Protein AF-A0A8T1BUA8-F1 (afdb_monomer)

Foldseek 3Di:
DLCLLQQVPAPLRQGAPDADSVVRDHDHWAWLLSLLPQQVVQVVVCVVVVPCSSNVSSVSLVVVVLVLCVPPVVLLFAATTADRHPRDGDDHDTDCDPRHVVNLVSLVVVCVVVVNPPCSSVVSNVSNVRSCVVPFFDADPPPRDGDGDDDDDDDDDDDDDDDDDDDDDDDDD

Secondary structure (DSSP, 8-state):
-TTGGGGSSSTT-PPPSEE-TTT--EESPPBHHHHHSSHHHHHHHHHHHT-THHHHHHHHHHHHHHHHHHHH-TTS---SEE-TTT--EES----SSTTTHHHHHHHHHHHHHTTS--HHHHHHHHHHHHHHHHHT--BPTTT--B---------------------------

Nearest PDB structures (foldseek):
  1fo3-assembly1_A  TM=9.178E-01  e=4.253E-11  Homo sapiens
  1x9d-assembly1_A  TM=9.123E-01  e=1.226E-10  Homo sapiens
  5kkb-assembly1_A  TM=8.781E-01  e=4.438E-09  Mus musculus
  2ri9-assembly2_B  TM=8.883E-01  e=1.417E-06  Penicillium citrinum
  1hcu-assembly3_C  TM=8.055E-01  e=1.490E-05  Trichoderma reesei

Mean predicted aligned error: 10.63 Å

Radius of gyration: 21.12 Å; Cα contacts (8 Å, |Δi|>4): 218; chains: 1; bounding box: 54×53×71 Å

Sequence (173 aa):
MALSPAFDVYEHGVPAKDFDIVSKLTRAAPSLAEVGTLQMEFKYLARLTGYPKYQEQVERISDSLAKQVEEKYMNGLLPVQINQQSGKITTSKITLGANGDSYYEYLLKQWLLSGKRDDKFKTQYMTAVDGITDKLLGKSKPNGIQKRHAGGTSHTGKAAYGDLLPNVRSDGG

Organism: NCBI:txid29920

InterPro domains:
  IPR001382 Glycoside hydrolase family 47 [PF01532] (3-144)
  IPR012341 Six-hairpin glycosidase-like superfamily [G3DSA:1.50.10.10] (1-161)
  IPR036026 Seven-hairpin glycosidases [SSF48225] (3-146)
  IPR050749 Glycosyl Hydrolase Family 47 [PTHR11742] (2-144)

Solvent-accessible surface area (backbone atoms only — not comparable to full-atom values): 10259 Å² total; per-residue (Å²): 117,86,63,60,63,44,37,67,76,38,94,72,26,48,46,47,60,39,67,39,80,82,82,68,49,70,44,64,59,24,35,40,17,68,70,40,63,48,47,70,63,29,39,50,48,15,68,76,70,70,43,59,65,45,31,54,52,42,47,51,37,52,54,54,54,50,52,49,28,74,75,74,24,78,47,43,63,62,36,24,39,33,40,58,92,73,56,39,77,38,97,54,65,68,50,85,42,93,46,28,35,51,27,58,54,37,24,49,50,50,12,54,73,54,72,70,63,48,57,67,29,45,52,49,33,52,38,23,52,53,31,42,59,73,73,66,66,42,74,35,84,91,80,59,49,76,52,84,87,87,87,86,90,80,92,83,82,84,84,78,89,78,88,88,76,84,88,80,80,89,78,89,132

pLDDT: mean 82.19, std 20.25, range [29.45, 97.06]

Structure (mmCIF, N/CA/C/O backbone):
data_AF-A0A8T1BUA8-F1
#
_entry.id   AF-A0A8T1BUA8-F1
#
loop_
_atom_site.group_PDB
_atom_site.id
_atom_site.type_symbol
_atom_site.label_atom_id
_atom_site.label_alt_id
_atom_site.label_comp_id
_atom_site.label_asym_id
_atom_site.label_entity_id
_atom_site.label_seq_id
_atom_site.pdbx_PDB_ins_code
_atom_site.Cartn_x
_atom_site.Cartn_y
_atom_site.Cartn_z
_atom_site.occupancy
_atom_site.B_iso_or_equiv
_atom_site.auth_seq_id
_atom_site.auth_comp_id
_atom_site.auth_asym_id
_atom_site.auth_atom_id
_atom_site.pdbx_PDB_model_num
ATOM 1 N N . MET A 1 1 ? -10.452 -4.203 16.911 1.00 69.38 1 MET A N 1
ATOM 2 C CA . MET A 1 1 ? -9.145 -4.873 16.715 1.00 69.38 1 MET A CA 1
ATOM 3 C C . MET A 1 1 ? -8.050 -3.973 17.274 1.00 69.38 1 MET A C 1
ATOM 5 O O . MET A 1 1 ? -8.168 -2.763 17.121 1.00 69.38 1 MET A O 1
ATOM 9 N N . ALA A 1 2 ? -7.007 -4.519 17.913 1.00 84.25 2 ALA A N 1
ATOM 10 C CA . ALA A 1 2 ? -5.957 -3.720 18.569 1.00 84.25 2 ALA A CA 1
ATOM 11 C C . ALA A 1 2 ? -5.137 -2.828 17.608 1.00 84.25 2 ALA A C 1
ATOM 13 O O . ALA A 1 2 ? -4.560 -1.837 18.048 1.00 84.25 2 ALA A O 1
ATOM 14 N N . LEU A 1 3 ? -5.123 -3.157 16.310 1.00 88.88 3 LEU A N 1
ATOM 15 C CA . LEU A 1 3 ? -4.346 -2.456 15.281 1.00 88.88 3 LEU A CA 1
ATOM 16 C C . LEU A 1 3 ? -5.117 -1.368 14.523 1.00 88.88 3 LEU A C 1
ATOM 18 O O . LEU A 1 3 ? -4.489 -0.568 13.841 1.00 88.88 3 LEU A O 1
ATOM 22 N N . SER A 1 4 ? -6.446 -1.270 14.658 1.00 88.31 4 SER A N 1
ATOM 23 C CA . SER A 1 4 ? -7.212 -0.196 13.999 1.00 88.31 4 SER A CA 1
ATOM 24 C C . SER A 1 4 ? -6.700 1.218 14.305 1.00 88.31 4 SER A C 1
ATOM 26 O O . SER A 1 4 ? -6.702 2.022 13.378 1.00 88.31 4 SER A O 1
ATOM 28 N N . PRO A 1 5 ? -6.215 1.540 15.523 1.00 93.12 5 PRO A N 1
ATOM 29 C CA . PRO A 1 5 ? -5.625 2.850 15.795 1.00 93.12 5 PRO A CA 1
ATOM 30 C C . PRO A 1 5 ? -4.385 3.187 14.948 1.00 93.12 5 PRO A C 1
ATOM 32 O O . PRO A 1 5 ? -4.102 4.363 14.758 1.00 93.12 5 PRO A O 1
ATOM 35 N N . ALA A 1 6 ? -3.663 2.201 14.400 1.00 92.81 6 ALA A N 1
ATOM 36 C CA . ALA A 1 6 ? -2.473 2.449 13.577 1.00 92.81 6 ALA A CA 1
ATOM 37 C C . ALA A 1 6 ? -2.791 3.193 12.263 1.00 92.81 6 ALA A C 1
ATOM 39 O O . ALA A 1 6 ? -1.939 3.902 11.734 1.00 92.81 6 ALA A O 1
ATOM 40 N N . PHE A 1 7 ? -4.020 3.060 11.755 1.00 93.44 7 PHE A N 1
ATOM 41 C CA . PHE A 1 7 ? -4.495 3.717 10.528 1.00 93.44 7 PHE A CA 1
ATOM 42 C C . PHE A 1 7 ? -4.977 5.152 10.763 1.00 93.44 7 PHE A C 1
ATOM 44 O O . PHE A 1 7 ? -5.242 5.878 9.805 1.00 93.44 7 PHE A O 1
ATOM 51 N N . ASP A 1 8 ? -5.114 5.547 12.027 1.00 92.19 8 ASP A N 1
ATOM 52 C CA . ASP A 1 8 ? -5.669 6.839 12.425 1.00 92.19 8 ASP A CA 1
ATOM 53 C C . ASP A 1 8 ? -4.548 7.822 12.844 1.00 92.19 8 ASP A C 1
ATOM 55 O O . ASP A 1 8 ? -4.822 8.983 13.125 1.00 92.19 8 ASP A O 1
ATOM 59 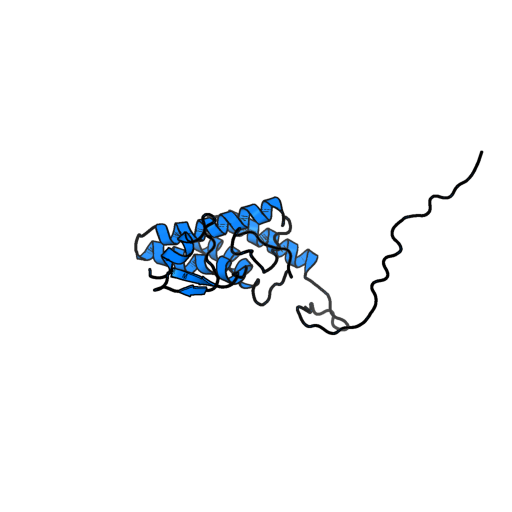N N . VAL A 1 9 ? -3.278 7.381 12.854 1.00 89.06 9 VAL A N 1
ATOM 60 C CA . VAL A 1 9 ? -2.110 8.214 13.218 1.00 89.06 9 VAL A CA 1
ATOM 61 C C . VAL A 1 9 ? -1.820 9.296 12.174 1.00 89.06 9 VAL A C 1
ATOM 63 O O . VAL A 1 9 ? -1.419 10.402 12.527 1.00 89.06 9 VAL A O 1
ATOM 66 N N . TYR A 1 10 ? -2.022 8.984 10.893 1.00 86.50 10 TYR A N 1
ATOM 67 C CA . TYR A 1 10 ? -1.801 9.911 9.785 1.00 86.50 10 TYR A CA 1
ATOM 68 C C . TYR A 1 10 ? -3.098 10.143 9.012 1.00 86.50 10 TYR A C 1
ATOM 70 O O . TYR A 1 10 ? -3.835 9.195 8.737 1.00 86.50 10 TYR A O 1
ATOM 78 N N . GLU A 1 11 ? -3.343 11.380 8.572 1.00 87.81 11 GLU A N 1
ATOM 79 C CA . GLU A 1 11 ? -4.557 11.735 7.815 1.00 87.81 11 GLU A CA 1
ATOM 80 C C . GLU A 1 11 ? -4.700 10.933 6.512 1.00 87.81 11 GLU A C 1
ATOM 82 O O . GLU A 1 11 ? -5.797 10.500 6.155 1.00 87.81 11 GLU A O 1
ATOM 87 N N . HIS A 1 12 ? -3.579 10.661 5.832 1.00 88.38 12 HIS A N 1
ATOM 88 C CA . HIS A 1 12 ? -3.548 9.847 4.612 1.00 88.38 12 HIS A CA 1
ATOM 89 C C . HIS A 1 12 ? -3.842 8.360 4.864 1.00 88.38 12 HIS A C 1
ATOM 91 O O . HIS A 1 12 ? -4.067 7.606 3.919 1.00 88.38 12 HIS A O 1
ATOM 97 N N . GLY A 1 13 ? -3.822 7.915 6.122 1.00 89.81 13 GLY A N 1
ATOM 98 C CA . GLY A 1 13 ? -4.298 6.597 6.518 1.00 89.81 13 GLY A CA 1
ATOM 99 C C . GLY A 1 13 ? -3.396 5.407 6.283 1.00 89.81 13 GLY A C 1
ATOM 100 O O . GLY A 1 13 ? -3.807 4.277 6.539 1.00 89.81 13 GLY A O 1
ATOM 101 N N . VAL A 1 14 ? -2.193 5.653 5.783 1.00 92.94 14 VAL A N 1
ATOM 102 C CA . VAL A 1 14 ? -1.194 4.607 5.586 1.00 92.94 14 VAL A CA 1
ATOM 103 C C . VAL A 1 14 ? -0.527 4.375 6.941 1.00 92.94 14 VAL A C 1
ATOM 105 O O . VAL A 1 14 ? 0.071 5.318 7.467 1.00 92.94 14 VAL A O 1
ATOM 108 N N . PRO A 1 15 ? -0.647 3.178 7.538 1.00 94.25 15 PRO A N 1
ATOM 109 C CA . PRO A 1 15 ? -0.046 2.904 8.831 1.00 94.25 15 PRO A CA 1
ATOM 110 C C . PRO A 1 15 ? 1.480 2.869 8.710 1.00 94.25 15 PRO A C 1
ATOM 112 O O . PRO A 1 15 ? 2.034 2.507 7.671 1.00 94.25 15 PRO A O 1
ATOM 115 N N . ALA A 1 16 ? 2.164 3.225 9.794 1.00 93.81 16 ALA A N 1
ATOM 116 C CA . ALA A 1 16 ? 3.594 2.976 9.916 1.00 93.81 16 ALA A CA 1
ATOM 117 C C . ALA A 1 16 ? 3.891 1.474 9.942 1.00 93.81 16 ALA A C 1
ATOM 119 O O . ALA A 1 16 ? 3.013 0.666 10.251 1.00 93.81 16 ALA A O 1
ATOM 120 N N . LYS A 1 17 ? 5.152 1.116 9.684 1.00 93.12 17 LYS A N 1
ATOM 121 C CA . LYS A 1 17 ? 5.599 -0.275 9.759 1.00 93.12 17 LYS A CA 1
ATOM 122 C C . LYS A 1 17 ? 5.361 -0.863 11.154 1.00 93.12 17 LYS A C 1
ATOM 124 O O . LYS A 1 17 ? 4.787 -1.940 11.286 1.00 93.12 17 LYS A O 1
ATOM 129 N N . ASP A 1 18 ? 5.823 -0.160 12.185 1.00 93.56 18 ASP A N 1
ATOM 130 C CA . ASP A 1 18 ? 5.696 -0.605 13.568 1.00 93.56 18 ASP A CA 1
ATOM 131 C C . ASP A 1 18 ? 4.764 0.343 14.332 1.00 93.56 18 ASP A C 1
ATOM 133 O O . ASP A 1 18 ? 4.919 1.567 14.276 1.00 93.56 18 ASP A O 1
ATOM 137 N N . PHE A 1 19 ? 3.829 -0.228 15.092 1.00 94.44 19 PHE A N 1
ATOM 138 C CA . PHE A 1 19 ? 2.895 0.497 15.952 1.00 94.44 19 PHE A CA 1
ATOM 139 C C . PHE A 1 19 ? 2.842 -0.147 17.337 1.00 94.44 19 PHE A C 1
ATOM 141 O O . PHE A 1 19 ? 2.560 -1.338 17.472 1.00 94.44 19 PHE A O 1
ATOM 148 N N . ASP A 1 20 ? 3.102 0.644 18.372 1.00 93.75 20 ASP A N 1
ATOM 149 C CA . ASP A 1 20 ? 2.973 0.211 19.758 1.00 93.75 20 ASP A CA 1
ATOM 150 C C . ASP A 1 20 ? 1.512 0.334 20.215 1.00 93.75 20 ASP A C 1
ATOM 152 O O . ASP A 1 20 ? 0.936 1.421 20.273 1.00 93.75 20 ASP A O 1
ATOM 156 N N . ILE A 1 21 ? 0.897 -0.794 20.569 1.00 92.19 21 ILE A N 1
ATOM 157 C CA . ILE A 1 21 ? -0.514 -0.839 20.968 1.00 92.19 21 ILE A CA 1
ATOM 158 C C . ILE A 1 21 ? -0.796 -0.174 22.321 1.00 92.19 21 ILE A C 1
ATOM 160 O O . ILE A 1 21 ? -1.954 0.161 22.578 1.00 92.19 21 ILE A O 1
ATOM 164 N N . VAL A 1 22 ? 0.213 0.025 23.170 1.00 92.25 22 VAL A N 1
ATOM 165 C CA . VAL A 1 22 ? 0.092 0.670 24.481 1.00 92.25 22 VAL A CA 1
ATOM 166 C C . VAL A 1 22 ? 0.412 2.153 24.353 1.00 92.25 22 VAL A C 1
ATOM 168 O O . VAL A 1 22 ? -0.460 2.983 24.604 1.00 92.25 22 VAL A O 1
ATOM 171 N N . SER A 1 23 ? 1.629 2.489 23.915 1.00 93.50 23 SER A N 1
ATOM 172 C CA . SER A 1 23 ? 2.100 3.879 23.841 1.00 93.50 23 SER A CA 1
ATOM 173 C C . SER A 1 23 ? 1.550 4.651 22.641 1.00 93.50 23 SER A C 1
ATOM 175 O O . SER A 1 23 ? 1.637 5.875 22.611 1.00 93.50 23 SER A O 1
ATOM 177 N N . LYS A 1 24 ? 0.967 3.948 21.658 1.00 90.38 24 LYS A N 1
ATOM 178 C CA . LYS A 1 24 ? 0.461 4.500 20.388 1.00 90.38 24 LYS A CA 1
ATOM 179 C C . LYS A 1 24 ? 1.545 5.128 19.510 1.00 90.38 24 LYS A C 1
ATOM 181 O O . LYS A 1 24 ? 1.230 5.814 18.541 1.00 90.38 24 LYS A O 1
ATOM 186 N N . LEU A 1 25 ? 2.817 4.874 19.817 1.00 92.31 25 LEU A N 1
ATOM 187 C CA . LEU A 1 25 ? 3.943 5.377 19.043 1.00 92.31 25 LEU A CA 1
ATOM 188 C C . LEU A 1 25 ? 4.146 4.559 17.765 1.00 92.31 25 LEU A C 1
ATOM 190 O O . LEU A 1 25 ? 4.060 3.330 17.764 1.00 92.31 25 LEU A O 1
ATOM 194 N N . THR A 1 26 ? 4.475 5.257 16.681 1.00 92.75 26 THR A N 1
ATOM 195 C CA . THR A 1 26 ? 4.819 4.659 15.387 1.00 92.75 26 THR A CA 1
ATOM 196 C C . THR A 1 26 ? 6.310 4.731 15.110 1.00 92.75 26 THR A C 1
ATOM 198 O O . THR A 1 26 ? 6.945 5.743 15.412 1.00 92.75 26 THR A O 1
ATOM 201 N N . ARG A 1 27 ? 6.864 3.712 14.452 1.00 91.25 27 ARG A N 1
ATOM 202 C CA . ARG A 1 27 ? 8.260 3.708 13.996 1.00 91.25 27 ARG A CA 1
ATOM 203 C C . ARG A 1 27 ? 8.379 3.111 12.600 1.00 91.25 27 ARG A C 1
ATOM 205 O O . ARG A 1 27 ? 7.604 2.234 12.230 1.00 91.25 27 ARG A O 1
ATOM 212 N N . ALA A 1 28 ? 9.417 3.566 11.902 1.00 90.06 28 ALA A N 1
ATOM 213 C CA . ALA A 1 28 ? 9.833 3.134 10.575 1.00 90.06 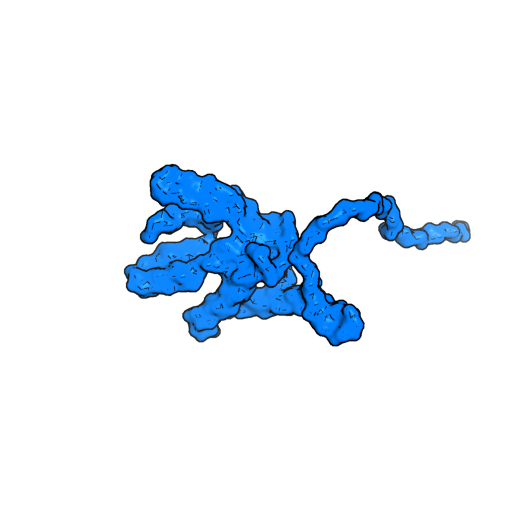28 ALA A CA 1
ATOM 214 C C . ALA A 1 28 ? 8.810 3.363 9.447 1.00 90.06 28 ALA A C 1
ATOM 216 O O . ALA A 1 28 ? 7.597 3.174 9.571 1.00 90.06 28 ALA A O 1
ATOM 217 N N . ALA A 1 29 ? 9.358 3.743 8.297 1.00 91.25 29 ALA A N 1
ATOM 218 C CA . ALA A 1 29 ? 8.601 3.848 7.069 1.00 91.25 29 ALA A CA 1
ATOM 219 C C . ALA A 1 29 ? 8.157 2.456 6.598 1.00 91.25 29 ALA A C 1
ATOM 221 O O . ALA A 1 29 ? 8.983 1.536 6.596 1.00 91.25 29 ALA A O 1
ATOM 222 N N . PRO A 1 30 ? 6.886 2.293 6.199 1.00 93.25 30 PRO A N 1
ATOM 223 C CA . PRO A 1 30 ? 6.414 1.031 5.669 1.00 93.25 30 PRO A CA 1
ATOM 224 C C . PRO A 1 30 ? 6.916 0.809 4.241 1.00 93.25 30 PRO A C 1
ATOM 226 O O . PRO A 1 30 ? 7.232 1.742 3.492 1.00 93.25 30 PRO A O 1
ATOM 229 N N . SER A 1 31 ? 6.959 -0.456 3.851 1.00 94.12 31 SER A N 1
ATOM 230 C CA . SER A 1 31 ? 7.133 -0.861 2.462 1.00 94.12 31 SER A CA 1
ATOM 231 C C . SER A 1 31 ? 5.809 -0.921 1.704 1.00 94.12 31 SER A C 1
ATOM 233 O O . SER A 1 31 ? 4.730 -1.025 2.290 1.00 94.12 31 SER A O 1
ATOM 235 N N . LEU A 1 32 ? 5.904 -0.914 0.372 1.00 93.31 32 LEU A N 1
ATOM 236 C CA . LEU A 1 32 ? 4.764 -1.129 -0.517 1.00 93.31 32 LEU A CA 1
ATOM 237 C C . LEU A 1 32 ? 4.046 -2.453 -0.216 1.00 93.31 32 LEU A C 1
ATOM 239 O O . LEU A 1 32 ? 2.821 -2.475 -0.125 1.00 93.31 32 LEU A O 1
ATOM 243 N N . ALA A 1 33 ? 4.800 -3.541 -0.032 1.00 93.38 33 ALA A N 1
ATOM 244 C CA . ALA A 1 33 ? 4.233 -4.835 0.337 1.00 93.38 33 ALA A CA 1
ATOM 245 C C . ALA A 1 33 ? 3.482 -4.767 1.675 1.00 93.38 33 ALA A C 1
ATOM 247 O O . ALA A 1 33 ? 2.336 -5.194 1.737 1.00 93.38 33 ALA A O 1
ATOM 248 N 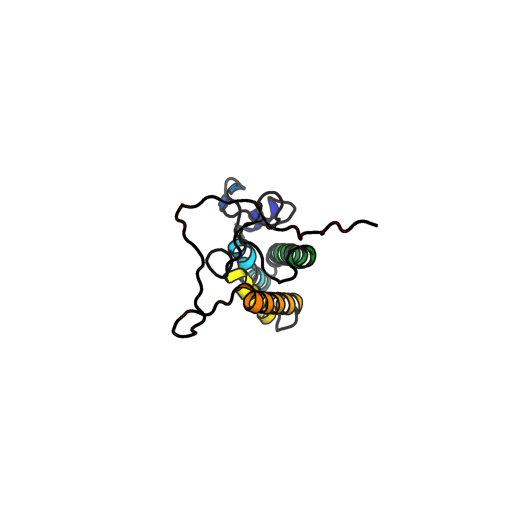N . GLU A 1 34 ? 4.063 -4.185 2.726 1.00 93.62 34 GLU A N 1
ATOM 249 C CA . GLU A 1 34 ? 3.420 -4.131 4.049 1.00 93.62 34 GLU A CA 1
ATOM 250 C C . GLU A 1 34 ? 2.061 -3.420 4.024 1.00 93.62 34 GLU A C 1
ATOM 252 O O . GLU A 1 34 ? 1.124 -3.888 4.660 1.00 93.62 34 GLU A O 1
ATOM 257 N N . VAL A 1 35 ? 1.914 -2.329 3.265 1.00 93.94 35 VAL A N 1
ATOM 258 C CA . VAL A 1 35 ? 0.632 -1.597 3.193 1.00 93.94 35 VAL A CA 1
ATOM 259 C C . VAL A 1 35 ? -0.324 -2.180 2.153 1.00 93.94 35 VAL A C 1
ATOM 261 O O . VAL A 1 35 ? -1.540 -2.035 2.272 1.00 93.94 35 VAL A O 1
ATOM 264 N N . GLY A 1 36 ? 0.222 -2.829 1.124 1.00 93.19 36 GLY A N 1
ATOM 265 C CA . GLY A 1 36 ? -0.513 -3.431 0.016 1.00 93.19 36 GLY A CA 1
ATOM 266 C C . GLY A 1 36 ? -0.981 -4.865 0.264 1.00 93.19 36 GLY A C 1
ATOM 267 O O . GLY A 1 36 ? -1.570 -5.455 -0.636 1.00 93.19 36 GLY A O 1
ATOM 268 N N . THR A 1 37 ? -0.706 -5.422 1.450 1.00 95.31 37 THR A N 1
ATOM 269 C CA . THR A 1 37 ? -0.936 -6.842 1.790 1.00 95.31 37 THR A CA 1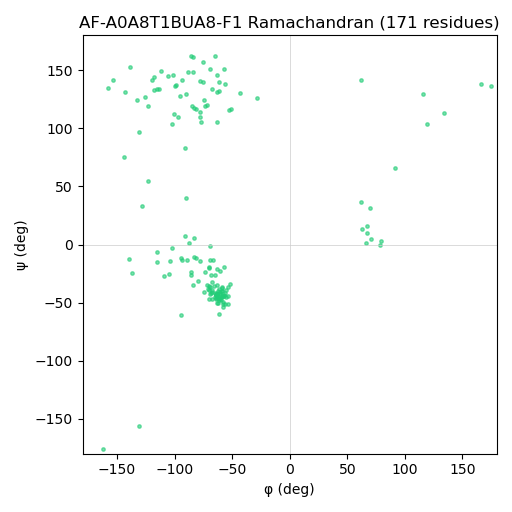
ATOM 270 C C . THR A 1 37 ? -1.740 -6.995 3.089 1.00 95.31 37 THR A C 1
ATOM 272 O O . THR A 1 37 ? -1.516 -7.908 3.873 1.00 95.31 37 THR A O 1
ATOM 275 N N . LEU A 1 38 ? -2.659 -6.063 3.359 1.00 95.56 38 LEU A N 1
ATOM 276 C CA . LEU A 1 38 ? -3.542 -6.081 4.544 1.00 95.56 38 LEU A CA 1
ATOM 277 C C . LEU A 1 38 ? -5.020 -6.243 4.162 1.00 95.56 38 LEU A C 1
ATOM 279 O O . LEU A 1 38 ? -5.890 -6.466 5.005 1.00 95.56 38 LEU A O 1
ATOM 283 N N . GLN A 1 39 ? -5.325 -6.037 2.882 1.00 96.44 39 GLN A N 1
ATOM 284 C CA . GLN A 1 39 ? -6.672 -5.773 2.403 1.00 96.44 39 GLN A CA 1
ATOM 285 C C . GLN A 1 39 ? -7.571 -6.999 2.538 1.00 96.44 39 GLN A C 1
ATOM 287 O O . GLN A 1 39 ? -8.729 -6.867 2.928 1.00 96.44 39 GLN A O 1
ATOM 292 N N . MET A 1 40 ? -7.056 -8.185 2.215 1.00 95.88 40 MET A N 1
ATOM 293 C CA . MET A 1 40 ? -7.838 -9.422 2.210 1.00 95.88 40 MET A CA 1
ATOM 294 C C . MET A 1 40 ? -8.305 -9.782 3.623 1.00 95.88 40 MET A C 1
ATOM 296 O O . MET A 1 40 ? -9.475 -10.089 3.841 1.00 95.88 40 MET A O 1
ATOM 300 N N . GLU A 1 41 ? -7.397 -9.687 4.586 1.00 95.44 41 GLU A N 1
ATOM 301 C CA . GLU A 1 41 ? -7.584 -10.043 5.985 1.00 95.44 41 GLU A CA 1
ATOM 302 C C . GLU A 1 41 ? -8.571 -9.087 6.655 1.00 95.44 41 GLU A C 1
ATOM 304 O O . GLU A 1 41 ? -9.518 -9.523 7.311 1.00 95.44 41 GLU A O 1
ATOM 309 N N . PHE A 1 42 ? -8.401 -7.780 6.441 1.00 96.50 42 PHE A N 1
ATOM 310 C CA . PHE A 1 42 ? -9.275 -6.761 7.020 1.00 96.50 42 PHE A CA 1
ATOM 311 C C . PHE A 1 42 ? -10.672 -6.761 6.392 1.00 96.50 42 PHE A C 1
ATOM 313 O O . PHE A 1 42 ? -11.659 -6.641 7.118 1.00 96.50 42 PHE A O 1
ATOM 320 N N . LYS A 1 43 ? -10.788 -6.959 5.071 1.00 95.69 43 LYS A N 1
ATOM 321 C CA . LYS A 1 43 ? -12.089 -7.121 4.397 1.00 95.69 43 LYS A CA 1
ATOM 322 C C . LYS A 1 43 ? -12.818 -8.367 4.888 1.00 95.69 43 LYS A C 1
ATOM 324 O O . LYS A 1 43 ? -14.017 -8.322 5.164 1.00 95.69 43 LYS A O 1
ATOM 329 N N . TYR A 1 44 ? -12.100 -9.479 5.041 1.00 95.12 44 TYR A N 1
ATOM 330 C CA . TYR A 1 44 ? -12.677 -10.701 5.589 1.00 95.12 44 TYR A CA 1
ATOM 331 C C . TYR A 1 44 ? -13.136 -10.512 7.040 1.00 95.12 44 TYR A C 1
ATOM 333 O O . TYR A 1 44 ? -14.249 -10.905 7.388 1.00 95.12 44 TYR A O 1
ATOM 341 N N . LEU A 1 45 ? -12.336 -9.833 7.867 1.00 95.31 45 LEU A N 1
ATOM 342 C CA . LEU A 1 45 ? -12.716 -9.494 9.235 1.00 95.31 45 LEU A CA 1
ATOM 343 C C . LEU A 1 45 ? -13.962 -8.600 9.278 1.00 95.31 45 LEU A C 1
ATOM 345 O O . LEU A 1 45 ? -14.883 -8.904 10.029 1.00 95.31 45 LEU A O 1
ATOM 349 N N . ALA A 1 46 ? -14.029 -7.554 8.445 1.00 96.38 46 ALA A N 1
ATOM 350 C CA . ALA A 1 46 ? -15.201 -6.682 8.328 1.00 96.38 46 ALA A CA 1
ATOM 351 C C . ALA A 1 46 ? -16.473 -7.485 8.041 1.00 96.38 46 ALA A C 1
ATOM 353 O O . ALA A 1 46 ? -17.500 -7.279 8.688 1.00 96.38 46 ALA A O 1
ATOM 354 N N . ARG A 1 47 ? -16.380 -8.452 7.119 1.00 94.88 47 ARG A N 1
ATOM 355 C CA . ARG A 1 47 ? -17.486 -9.345 6.764 1.00 94.88 47 ARG A CA 1
ATOM 356 C C . ARG A 1 47 ? -17.916 -10.233 7.929 1.00 94.88 47 ARG A C 1
ATOM 358 O O . ARG A 1 47 ? -19.112 -10.411 8.128 1.00 94.88 47 ARG A O 1
ATOM 365 N N . LEU A 1 48 ? -16.968 -10.803 8.673 1.00 96.69 48 LEU A N 1
ATOM 366 C CA . LEU A 1 48 ? -17.278 -11.691 9.796 1.00 96.69 48 LEU A CA 1
ATOM 367 C C . LEU A 1 48 ? -17.861 -10.946 10.998 1.00 96.69 48 LEU A C 1
ATOM 369 O O . LEU A 1 48 ? -18.744 -11.472 11.667 1.00 96.69 48 LEU A O 1
ATOM 373 N N . THR A 1 49 ? -17.369 -9.742 11.290 1.00 96.62 49 THR A N 1
ATOM 374 C CA . THR A 1 49 ? -17.796 -8.987 12.476 1.00 96.62 49 THR A CA 1
ATOM 375 C C . THR A 1 49 ? -18.942 -8.018 12.198 1.00 96.62 49 THR A C 1
ATOM 377 O O . THR A 1 49 ? -19.485 -7.454 13.142 1.00 96.62 49 THR A O 1
ATOM 380 N N . GLY A 1 50 ? -19.258 -7.745 10.929 1.00 96.62 50 GLY A N 1
ATOM 381 C CA . GLY A 1 50 ? -20.200 -6.696 10.527 1.00 96.62 50 GLY A CA 1
ATOM 382 C C . GLY A 1 50 ? -19.708 -5.274 10.823 1.00 96.62 50 GLY A C 1
ATOM 383 O O . GLY A 1 50 ? -20.509 -4.345 10.825 1.00 96.62 50 GLY A O 1
ATOM 384 N N . TYR A 1 51 ? -18.410 -5.089 11.098 1.00 96.25 51 TYR A N 1
ATOM 385 C CA . TYR A 1 51 ? -17.849 -3.780 11.448 1.00 96.2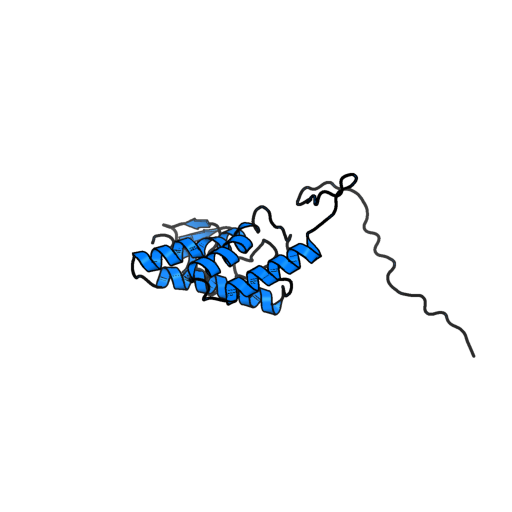5 51 TYR A CA 1
ATOM 386 C C . TYR A 1 51 ? -17.113 -3.183 10.239 1.00 96.25 51 TYR A C 1
ATOM 388 O O . TYR A 1 51 ? -16.000 -3.626 9.934 1.00 96.25 51 TYR A O 1
ATOM 396 N N . PRO A 1 52 ? -17.702 -2.192 9.541 1.00 95.69 52 PRO A N 1
ATOM 397 C CA . PRO A 1 52 ? -17.217 -1.742 8.234 1.00 95.69 52 PRO A CA 1
ATOM 398 C C . PRO A 1 52 ? -15.862 -1.032 8.298 1.00 95.69 52 PRO A C 1
ATOM 400 O O . PRO A 1 52 ? -15.086 -1.120 7.347 1.00 95.69 52 PRO A O 1
ATOM 403 N N . LYS A 1 53 ? -15.516 -0.427 9.446 1.00 94.69 53 LYS A N 1
ATOM 404 C CA . LYS A 1 53 ? -14.262 0.320 9.631 1.00 94.69 53 LYS A CA 1
ATOM 405 C C . LYS A 1 53 ? -13.020 -0.483 9.223 1.00 94.69 53 LYS A C 1
ATOM 407 O O . LYS A 1 53 ? -12.073 0.100 8.710 1.00 94.69 53 LYS A O 1
ATOM 412 N N . TYR A 1 54 ? -13.001 -1.807 9.415 1.00 95.06 54 TYR A N 1
ATOM 413 C CA . TYR A 1 54 ? -11.852 -2.625 9.003 1.00 95.06 54 TYR A CA 1
ATOM 414 C C . TYR A 1 54 ? -11.633 -2.592 7.486 1.00 95.06 54 TYR A C 1
ATOM 416 O O . TYR A 1 54 ? -10.501 -2.440 7.036 1.00 95.06 54 TYR A O 1
ATOM 424 N N . GLN A 1 55 ? -12.706 -2.689 6.702 1.00 95.56 55 GLN A N 1
ATOM 425 C CA . GLN A 1 55 ? -12.642 -2.611 5.246 1.00 95.56 55 GLN A CA 1
ATOM 426 C C . GLN A 1 55 ? -12.305 -1.188 4.784 1.00 95.56 55 GLN A C 1
ATOM 428 O O . GLN A 1 55 ? -11.396 -1.015 3.974 1.00 95.56 55 GLN A O 1
ATOM 433 N N . GLU A 1 56 ? -12.970 -0.175 5.341 1.00 95.50 56 GLU A N 1
ATOM 434 C CA . GLU A 1 56 ? -12.757 1.233 4.975 1.00 95.50 56 GLU A CA 1
ATOM 435 C C . GLU A 1 56 ? -11.288 1.658 5.143 1.00 95.50 56 GLU A C 1
ATOM 437 O O . GLU A 1 56 ? -10.713 2.320 4.275 1.00 95.50 56 GLU A O 1
ATOM 442 N N . GLN A 1 57 ? -10.647 1.224 6.235 1.00 95.12 57 GLN A N 1
ATOM 443 C CA . GLN A 1 57 ? -9.247 1.534 6.533 1.00 95.12 57 GLN A CA 1
ATOM 444 C C . GLN A 1 57 ? -8.293 1.063 5.426 1.00 95.12 57 GLN A C 1
ATOM 446 O O . GLN A 1 57 ? -7.408 1.816 5.014 1.00 95.12 57 GLN A O 1
ATOM 451 N N . VAL A 1 58 ? -8.477 -0.158 4.922 1.00 95.44 58 VAL A N 1
ATOM 452 C CA . VAL A 1 58 ? -7.595 -0.753 3.904 1.00 95.44 58 VAL A CA 1
ATOM 453 C C . VAL A 1 58 ? -7.986 -0.378 2.471 1.00 95.44 58 VAL A C 1
ATOM 455 O O . VAL A 1 58 ? -7.131 -0.376 1.578 1.00 95.44 58 VAL A O 1
ATOM 458 N N . GLU A 1 59 ? -9.248 -0.014 2.236 1.00 94.50 59 GLU A N 1
ATOM 459 C CA . GLU A 1 59 ? -9.706 0.534 0.955 1.00 94.50 59 GLU A CA 1
ATOM 460 C C . GLU A 1 59 ? -9.136 1.925 0.708 1.00 94.50 59 GLU A C 1
ATOM 462 O O . GLU A 1 59 ? -8.580 2.152 -0.364 1.00 94.50 59 GLU A O 1
ATOM 467 N N . ARG A 1 60 ? -9.109 2.793 1.728 1.00 94.06 60 ARG A N 1
ATOM 468 C CA . ARG A 1 60 ? -8.458 4.109 1.630 1.00 94.06 60 ARG A CA 1
ATOM 469 C C . ARG A 1 60 ? -6.991 4.007 1.193 1.00 94.06 60 ARG A C 1
ATOM 471 O O . ARG A 1 60 ? -6.530 4.813 0.388 1.00 94.06 60 ARG A O 1
ATOM 478 N N . ILE A 1 61 ? -6.256 3.008 1.690 1.00 94.25 61 ILE A N 1
ATOM 479 C CA . ILE A 1 61 ? -4.870 2.749 1.258 1.00 94.25 61 ILE A CA 1
ATOM 480 C C . ILE A 1 61 ? -4.833 2.349 -0.218 1.00 94.25 61 ILE A C 1
ATOM 482 O O . ILE A 1 61 ? -4.026 2.881 -0.978 1.00 94.25 61 ILE A O 1
ATOM 486 N N . SER A 1 62 ? -5.711 1.429 -0.622 1.00 93.81 62 SER A N 1
ATOM 487 C CA . SER A 1 62 ? -5.791 0.948 -2.007 1.00 93.81 62 SER A CA 1
ATOM 488 C C . SER A 1 62 ? -6.067 2.093 -2.981 1.00 93.81 62 SER A C 1
ATOM 490 O O . SER A 1 62 ? -5.391 2.204 -4.000 1.00 93.81 62 SER A O 1
ATOM 492 N N . ASP A 1 63 ? -7.000 2.978 -2.635 1.00 93.00 63 ASP A N 1
ATOM 493 C CA . ASP A 1 63 ? -7.378 4.130 -3.455 1.00 93.00 63 ASP A CA 1
ATOM 494 C C . ASP A 1 63 ? -6.261 5.191 -3.495 1.00 93.00 63 ASP A C 1
ATOM 496 O O . ASP A 1 63 ? -5.990 5.784 -4.539 1.00 93.00 63 ASP A O 1
ATOM 500 N N . SER A 1 64 ? -5.536 5.387 -2.388 1.00 92.50 64 SER A N 1
ATOM 501 C CA . SER A 1 64 ? -4.355 6.261 -2.349 1.00 92.50 64 SER A CA 1
ATOM 502 C C . SER A 1 64 ? -3.224 5.756 -3.253 1.00 92.50 64 SER A C 1
ATOM 504 O O . SER A 1 64 ? -2.611 6.539 -3.982 1.00 92.50 64 SER A O 1
ATOM 506 N N . LEU A 1 65 ? -2.947 4.447 -3.245 1.00 92.38 65 LEU A N 1
ATOM 507 C CA . LEU A 1 65 ? -1.959 3.845 -4.145 1.00 92.38 65 LEU A CA 1
ATOM 508 C C . LEU A 1 65 ? -2.428 3.905 -5.605 1.00 92.38 65 LEU A C 1
ATOM 510 O O . LEU A 1 65 ? -1.630 4.245 -6.475 1.00 92.38 65 LEU A O 1
ATOM 514 N N . ALA A 1 66 ? -3.715 3.649 -5.862 1.00 91.69 66 ALA A N 1
ATOM 515 C CA . ALA A 1 66 ? -4.335 3.754 -7.184 1.00 91.69 66 ALA A CA 1
ATOM 516 C C . ALA A 1 66 ? -4.107 5.129 -7.818 1.00 91.69 66 ALA A C 1
ATOM 518 O O . ALA A 1 66 ? -3.584 5.237 -8.924 1.00 91.69 66 ALA A O 1
ATOM 519 N N . LYS A 1 67 ? -4.413 6.183 -7.061 1.00 92.50 67 LYS A N 1
ATOM 520 C CA . LYS A 1 67 ? -4.219 7.563 -7.498 1.00 92.50 67 LYS A CA 1
ATOM 521 C C . LYS A 1 67 ? -2.757 7.860 -7.838 1.00 92.50 67 LYS A C 1
ATOM 523 O O . LYS A 1 67 ? -2.463 8.522 -8.826 1.00 92.50 67 LYS A O 1
ATOM 528 N N . GLN A 1 68 ? -1.816 7.346 -7.048 1.00 92.06 68 GLN A N 1
ATOM 529 C CA . GLN A 1 68 ? -0.389 7.542 -7.318 1.00 92.06 68 GLN A CA 1
ATOM 530 C C . GLN A 1 68 ? 0.079 6.813 -8.587 1.00 92.06 68 GLN A C 1
ATOM 532 O O . GLN A 1 68 ? 0.964 7.319 -9.282 1.00 92.06 68 GLN A O 1
ATOM 537 N N . VAL A 1 69 ? -0.516 5.660 -8.912 1.00 90.75 69 VAL A N 1
ATOM 538 C CA . VAL A 1 69 ? -0.287 4.961 -10.186 1.00 90.75 69 VAL A CA 1
ATOM 539 C C . VAL A 1 69 ? -0.731 5.824 -11.359 1.00 90.75 69 VAL A C 1
ATOM 541 O O . VAL A 1 69 ? 0.066 6.068 -12.261 1.00 90.75 69 VAL A O 1
ATOM 544 N N . GLU A 1 70 ? -1.953 6.348 -11.299 1.00 90.31 70 GLU A N 1
ATOM 545 C CA . GLU A 1 70 ? -2.534 7.200 -12.344 1.00 90.31 70 GLU A CA 1
ATOM 546 C C . GLU A 1 70 ? -1.767 8.518 -12.538 1.00 90.31 70 GLU A C 1
ATOM 548 O O . GLU A 1 70 ? -1.637 9.008 -13.655 1.00 90.31 70 GLU A O 1
ATOM 553 N N . GLU A 1 71 ? -1.224 9.102 -11.468 1.00 92.06 71 GLU A N 1
ATOM 554 C CA . GLU A 1 71 ? -0.518 10.385 -11.552 1.00 92.06 71 GLU A CA 1
ATOM 555 C C . GLU A 1 71 ? 0.953 10.253 -11.973 1.00 92.06 71 GLU A C 1
ATOM 557 O O . GLU A 1 71 ? 1.494 11.159 -12.611 1.00 92.06 71 GLU A O 1
ATOM 562 N N . LYS A 1 72 ? 1.646 9.180 -11.559 1.00 91.31 72 LYS A N 1
ATOM 563 C CA . LYS A 1 72 ? 3.122 9.113 -11.633 1.00 91.31 72 LYS A CA 1
ATOM 564 C C . LYS A 1 72 ? 3.698 7.792 -12.118 1.00 91.31 72 LYS A C 1
ATOM 566 O O . LYS A 1 72 ? 4.819 7.788 -12.625 1.00 91.31 72 LYS A O 1
ATOM 571 N N . TYR A 1 73 ? 2.978 6.686 -11.967 1.00 90.56 73 TYR A N 1
ATOM 572 C CA . TYR A 1 73 ? 3.485 5.345 -12.266 1.00 90.56 73 TYR A CA 1
ATOM 573 C C . TYR A 1 73 ? 2.590 4.648 -13.289 1.00 90.56 73 TYR A C 1
ATOM 575 O O . TYR A 1 73 ? 2.117 3.541 -13.061 1.00 90.56 73 TYR A O 1
ATOM 583 N N . MET A 1 74 ? 2.379 5.297 -14.438 1.00 88.94 74 MET A N 1
ATOM 584 C CA . MET A 1 74 ? 1.467 4.852 -15.505 1.00 88.94 74 MET A CA 1
ATOM 585 C C . MET A 1 74 ? 1.763 3.453 -16.067 1.00 88.94 74 MET A C 1
ATOM 587 O O . MET A 1 74 ? 0.900 2.832 -16.675 1.00 88.94 74 MET A O 1
ATOM 591 N N . ASN A 1 75 ? 2.976 2.937 -15.857 1.00 89.69 75 ASN A N 1
ATOM 592 C CA . ASN A 1 75 ? 3.355 1.563 -16.195 1.00 89.69 75 ASN A CA 1
ATOM 593 C C . ASN A 1 75 ? 2.948 0.535 -15.120 1.00 89.69 75 ASN A C 1
ATOM 595 O O . ASN A 1 75 ? 3.356 -0.618 -15.199 1.00 89.69 75 ASN A O 1
ATOM 599 N N . GLY A 1 76 ? 2.222 0.951 -14.080 1.00 90.88 76 GLY A N 1
ATOM 600 C CA . GLY A 1 76 ? 1.791 0.101 -12.973 1.00 90.88 76 GLY A CA 1
ATOM 601 C C . GLY A 1 76 ? 2.917 -0.339 -12.038 1.00 90.88 76 GLY A C 1
ATOM 602 O O . GLY A 1 76 ? 2.660 -1.131 -11.138 1.00 90.88 76 GLY A O 1
ATOM 603 N N . LEU A 1 77 ? 4.154 0.142 -12.222 1.00 92.75 77 LEU A N 1
ATOM 604 C CA . LEU A 1 77 ? 5.307 -0.278 -11.428 1.00 92.75 77 LEU A CA 1
ATOM 605 C C . LEU A 1 77 ? 5.637 0.743 -10.346 1.00 92.75 77 LEU A C 1
ATOM 607 O O . LEU A 1 77 ? 6.124 1.838 -10.631 1.00 92.75 77 LEU A O 1
ATOM 611 N N . LEU A 1 78 ? 5.443 0.351 -9.091 1.00 92.31 78 LEU A N 1
ATOM 612 C CA . LEU A 1 78 ? 5.714 1.214 -7.950 1.00 92.31 78 LEU A CA 1
ATOM 613 C C . LEU A 1 78 ? 7.088 0.894 -7.336 1.00 92.31 78 LEU A C 1
ATOM 615 O O . LEU A 1 78 ? 7.443 -0.278 -7.155 1.00 92.31 78 LEU A O 1
ATOM 619 N N . PRO A 1 79 ? 7.866 1.925 -6.970 1.00 93.62 79 PRO A N 1
ATOM 620 C CA . PRO A 1 79 ? 8.969 1.792 -6.028 1.00 93.62 79 PRO A CA 1
ATOM 621 C C . PRO A 1 79 ? 8.519 1.220 -4.674 1.00 93.62 79 PRO A C 1
ATOM 623 O O . PRO A 1 79 ? 7.391 1.435 -4.238 1.00 93.62 79 PRO A O 1
ATOM 626 N N . VAL A 1 80 ? 9.413 0.511 -3.980 1.00 93.25 80 VAL A N 1
ATOM 627 C CA . VAL A 1 80 ? 9.052 -0.233 -2.754 1.00 93.25 80 VAL A CA 1
ATOM 628 C C . VAL A 1 80 ? 8.986 0.602 -1.472 1.00 93.25 80 VAL A C 1
ATOM 630 O O . VAL A 1 80 ? 8.529 0.092 -0.451 1.00 93.25 80 VAL A O 1
ATOM 633 N N . GLN A 1 81 ? 9.478 1.843 -1.479 1.00 93.19 81 GLN A N 1
ATOM 634 C CA . GLN A 1 81 ? 9.500 2.709 -0.294 1.00 93.19 81 GLN A CA 1
ATOM 635 C C . GLN A 1 81 ? 8.349 3.715 -0.296 1.00 93.19 81 GLN A C 1
ATOM 637 O O . GLN A 1 81 ? 8.089 4.376 -1.304 1.00 93.19 81 GLN A O 1
ATOM 642 N N . ILE A 1 82 ? 7.722 3.872 0.869 1.00 93.31 82 ILE A N 1
ATOM 643 C CA . ILE A 1 82 ? 6.696 4.879 1.137 1.00 93.31 82 ILE A CA 1
ATOM 644 C C . ILE A 1 82 ? 7.226 5.851 2.184 1.00 93.31 82 ILE A C 1
ATOM 646 O O . ILE A 1 82 ? 7.762 5.450 3.214 1.00 93.31 82 ILE A O 1
ATOM 650 N N . ASN A 1 83 ? 7.051 7.147 1.952 1.00 93.44 83 ASN A N 1
ATOM 651 C CA . ASN A 1 83 ? 7.292 8.145 2.978 1.00 93.44 83 ASN A CA 1
ATOM 652 C C . ASN A 1 83 ? 6.184 8.075 4.037 1.00 93.44 83 ASN A C 1
ATOM 654 O O . ASN A 1 83 ? 5.012 8.289 3.732 1.00 93.44 83 ASN A O 1
ATOM 658 N N . GLN A 1 84 ? 6.573 7.812 5.282 1.00 89.94 84 GLN A N 1
ATOM 659 C CA . GLN A 1 84 ? 5.651 7.597 6.397 1.00 89.94 84 GLN A CA 1
ATOM 660 C C . GLN A 1 84 ? 4.762 8.811 6.695 1.00 89.94 84 GLN A C 1
ATOM 662 O O . GLN A 1 84 ? 3.601 8.632 7.021 1.00 89.94 84 GLN A O 1
ATOM 667 N N . GLN A 1 85 ? 5.302 10.028 6.596 1.00 89.69 85 GLN A N 1
ATOM 668 C CA . GLN A 1 85 ? 4.602 11.259 6.978 1.00 89.69 85 GLN A CA 1
ATOM 669 C C . GLN A 1 85 ? 3.612 11.738 5.913 1.00 89.69 85 GLN A C 1
ATOM 671 O O . GLN A 1 85 ? 2.619 12.382 6.236 1.00 89.69 85 GLN A O 1
ATOM 676 N N . SER A 1 86 ? 3.909 11.482 4.639 1.00 91.88 86 SER A N 1
ATOM 677 C CA . SER A 1 86 ? 3.078 11.929 3.515 1.00 91.88 86 SER A CA 1
ATOM 678 C C . SER A 1 86 ? 2.232 10.819 2.896 1.00 91.88 86 SER A C 1
ATOM 680 O O . SER A 1 86 ? 1.352 11.120 2.093 1.00 91.88 86 SER A O 1
ATOM 682 N N . GLY A 1 87 ? 2.512 9.549 3.206 1.00 90.38 87 GLY A N 1
ATOM 683 C CA . GLY A 1 87 ? 1.867 8.384 2.594 1.00 90.38 87 GLY A CA 1
ATOM 684 C C . GLY A 1 87 ? 2.199 8.194 1.112 1.00 90.38 87 GLY A C 1
ATOM 685 O O . GLY A 1 87 ? 1.558 7.392 0.431 1.00 90.38 87 GLY A O 1
ATOM 686 N N . LYS A 1 88 ? 3.172 8.948 0.588 1.00 93.88 88 LYS A N 1
ATOM 687 C CA . LYS A 1 88 ? 3.529 8.948 -0.832 1.00 93.88 88 LYS A CA 1
ATOM 688 C C . LYS A 1 88 ? 4.652 7.969 -1.119 1.00 93.88 88 LYS A C 1
ATOM 690 O O . LYS A 1 88 ? 5.617 7.874 -0.362 1.00 93.88 88 LYS A O 1
ATOM 695 N N . ILE A 1 89 ? 4.554 7.300 -2.257 1.00 92.94 89 ILE A N 1
ATOM 696 C CA . ILE A 1 89 ? 5.631 6.506 -2.831 1.00 92.94 89 ILE A CA 1
ATOM 697 C C . ILE A 1 89 ? 6.808 7.434 -3.129 1.00 92.94 89 ILE A C 1
ATOM 699 O O . ILE A 1 89 ? 6.649 8.513 -3.708 1.00 92.94 89 ILE A O 1
ATOM 703 N N . THR A 1 90 ? 7.999 7.019 -2.711 1.00 91.12 90 THR A N 1
ATOM 704 C CA . THR A 1 90 ? 9.239 7.759 -2.944 1.00 91.12 90 THR A CA 1
ATOM 705 C C . THR A 1 90 ? 10.142 7.018 -3.907 1.00 91.12 90 THR A C 1
ATOM 707 O O . THR A 1 90 ? 10.171 5.784 -3.932 1.00 91.12 90 THR A O 1
ATOM 710 N N . THR A 1 91 ? 10.934 7.776 -4.667 1.00 86.50 91 THR A N 1
ATOM 711 C CA . THR A 1 91 ? 11.940 7.224 -5.576 1.00 86.50 91 THR A CA 1
ATOM 712 C C . THR A 1 91 ? 12.826 6.222 -4.845 1.00 86.50 91 THR A C 1
ATOM 714 O O . THR A 1 91 ? 13.523 6.558 -3.892 1.00 86.50 91 THR A O 1
ATOM 717 N N . SER A 1 92 ? 12.770 4.972 -5.286 1.00 88.50 92 SER A N 1
ATOM 718 C CA . SER A 1 92 ? 13.527 3.849 -4.741 1.00 88.50 92 SER A CA 1
ATOM 719 C C . SER A 1 92 ? 13.534 2.712 -5.767 1.00 88.50 92 SER A C 1
ATOM 721 O O . SER A 1 92 ? 13.043 2.871 -6.888 1.00 88.50 92 SER A O 1
ATOM 723 N N . LYS A 1 93 ? 14.111 1.558 -5.416 1.00 88.50 93 LYS A N 1
ATOM 724 C CA . LYS A 1 93 ? 14.123 0.392 -6.308 1.00 88.50 93 LYS A CA 1
ATOM 725 C C . LYS A 1 93 ? 12.697 -0.088 -6.612 1.00 88.50 93 LYS A C 1
ATOM 727 O O . LYS A 1 93 ? 11.865 -0.179 -5.711 1.00 88.50 93 LYS A O 1
ATOM 732 N N . ILE A 1 94 ? 12.462 -0.475 -7.861 1.00 88.62 94 ILE A N 1
ATOM 733 C CA . ILE A 1 94 ? 11.292 -1.255 -8.279 1.00 88.62 94 ILE A CA 1
ATOM 734 C C . ILE A 1 94 ? 11.719 -2.723 -8.295 1.00 88.62 94 ILE A C 1
ATOM 736 O O . ILE A 1 94 ? 12.749 -3.065 -8.877 1.00 88.62 94 ILE A O 1
ATOM 740 N N . THR A 1 95 ? 10.970 -3.603 -7.631 1.00 84.62 95 THR A N 1
ATOM 741 C CA . THR A 1 95 ? 11.281 -5.038 -7.610 1.00 84.62 95 THR A CA 1
ATOM 742 C C . THR A 1 95 ? 10.037 -5.890 -7.374 1.00 84.62 95 THR A C 1
ATOM 744 O O . THR A 1 95 ? 9.205 -5.557 -6.542 1.00 84.62 95 THR A O 1
ATOM 747 N N . LEU A 1 96 ? 9.955 -7.032 -8.063 1.00 80.88 96 LEU A N 1
ATOM 748 C CA . LEU A 1 96 ? 9.030 -8.143 -7.755 1.00 80.88 96 LEU A CA 1
ATOM 749 C C . LEU A 1 96 ? 9.670 -9.146 -6.786 1.00 80.88 96 LEU A C 1
ATOM 751 O O . LEU A 1 96 ? 9.694 -10.347 -7.034 1.00 80.88 96 LEU A O 1
ATOM 755 N N . GLY A 1 97 ? 10.388 -8.643 -5.798 1.00 76.25 97 GLY A N 1
ATOM 756 C CA . GLY A 1 97 ? 10.970 -9.443 -4.726 1.00 76.25 97 GLY A CA 1
ATOM 757 C C . GLY A 1 97 ? 10.605 -8.784 -3.408 1.00 76.25 97 GLY A C 1
ATOM 758 O O . GLY A 1 97 ? 9.671 -7.982 -3.375 1.00 76.25 97 GLY A O 1
ATOM 759 N N . ALA A 1 98 ? 11.397 -9.037 -2.366 1.00 78.81 98 ALA A N 1
ATOM 760 C CA . ALA A 1 98 ? 11.146 -8.489 -1.037 1.00 78.81 98 ALA A CA 1
ATOM 761 C C . ALA A 1 98 ? 10.736 -7.004 -1.074 1.00 78.81 98 ALA A C 1
ATOM 763 O O . ALA A 1 98 ? 11.421 -6.177 -1.696 1.00 78.81 98 ALA A O 1
ATOM 764 N N . ASN A 1 99 ? 9.642 -6.702 -0.368 1.00 78.75 99 ASN A N 1
ATOM 765 C CA . ASN A 1 99 ? 9.026 -5.384 -0.172 1.00 78.75 99 ASN A CA 1
ATOM 766 C C . ASN A 1 99 ? 8.171 -4.844 -1.333 1.00 78.75 99 ASN A C 1
ATOM 768 O O . ASN A 1 99 ? 7.615 -3.754 -1.192 1.00 78.75 99 ASN A O 1
ATOM 772 N N . GLY A 1 100 ? 8.038 -5.567 -2.450 1.00 79.31 100 GLY A N 1
ATOM 773 C CA . GLY A 1 100 ? 7.180 -5.154 -3.571 1.00 79.31 100 GLY A CA 1
ATOM 774 C C . GLY A 1 100 ? 6.381 -6.271 -4.241 1.00 79.31 100 GLY A C 1
ATOM 775 O O . GLY A 1 100 ? 5.473 -5.979 -5.006 1.00 79.31 100 GLY A O 1
ATOM 776 N N . ASP A 1 101 ? 6.690 -7.533 -3.962 1.00 86.50 101 ASP A N 1
ATOM 777 C CA . ASP A 1 101 ? 6.061 -8.717 -4.552 1.00 86.50 101 ASP A CA 1
ATOM 778 C C . ASP A 1 101 ? 4.558 -8.831 -4.260 1.00 86.50 101 ASP A C 1
ATOM 780 O O . ASP A 1 101 ? 3.742 -8.843 -5.186 1.00 86.50 101 ASP A O 1
ATOM 784 N N . SER A 1 102 ? 4.186 -8.893 -2.984 1.00 91.44 102 SER A N 1
ATOM 785 C CA . SER A 1 102 ? 2.827 -9.231 -2.558 1.00 91.44 102 SER A CA 1
ATOM 786 C C . SER A 1 102 ? 1.800 -8.144 -2.873 1.00 91.44 102 SER A C 1
ATOM 788 O O . SER A 1 102 ? 0.619 -8.453 -3.011 1.00 91.44 102 SER A O 1
ATOM 790 N N . TYR A 1 103 ? 2.231 -6.898 -3.094 1.00 93.38 103 TYR A N 1
ATOM 791 C CA . TYR A 1 103 ? 1.350 -5.837 -3.588 1.00 93.38 103 TYR A CA 1
ATOM 792 C C . TYR A 1 103 ? 0.674 -6.244 -4.906 1.00 93.38 103 TYR A C 1
ATOM 794 O O . TYR A 1 103 ? -0.552 -6.217 -5.010 1.00 93.38 103 TYR A O 1
ATOM 802 N N . TYR A 1 104 ? 1.457 -6.699 -5.891 1.00 94.56 104 TYR A N 1
ATOM 803 C CA . TYR A 1 104 ? 0.921 -7.112 -7.191 1.00 94.56 104 TYR A CA 1
ATOM 804 C C . TYR A 1 104 ? 0.034 -8.356 -7.076 1.00 94.56 104 TYR A C 1
ATOM 806 O O . TYR A 1 104 ? -0.980 -8.469 -7.764 1.00 94.56 104 TYR A O 1
ATOM 814 N N . GLU A 1 105 ? 0.377 -9.278 -6.176 1.00 94.12 105 GLU A N 1
ATOM 815 C CA . GLU A 1 105 ? -0.444 -10.453 -5.881 1.00 94.12 105 GLU A CA 1
ATOM 816 C C . GLU A 1 105 ? -1.814 -10.056 -5.303 1.00 94.12 105 GLU A C 1
ATOM 818 O O . GLU A 1 105 ? -2.848 -10.613 -5.685 1.00 94.12 105 GLU A O 1
ATOM 823 N N . TYR A 1 106 ? -1.843 -9.067 -4.407 1.00 96.25 106 TYR A N 1
ATOM 824 C CA . TYR A 1 106 ? -3.065 -8.624 -3.742 1.00 96.25 106 TYR A CA 1
ATOM 825 C C . TYR A 1 106 ? -3.990 -7.831 -4.661 1.00 96.25 106 TYR A C 1
ATOM 827 O O . TYR A 1 106 ? -5.200 -7.864 -4.445 1.00 96.25 106 TYR A O 1
ATOM 835 N N . LEU A 1 107 ? -3.484 -7.203 -5.728 1.00 96.19 107 LEU A N 1
ATOM 836 C CA . LEU A 1 107 ? -4.346 -6.661 -6.785 1.00 96.19 107 LEU A CA 1
ATOM 837 C C . LEU A 1 107 ? -5.212 -7.779 -7.391 1.00 96.19 107 LEU A C 1
ATOM 839 O O . LEU A 1 107 ? -6.441 -7.715 -7.358 1.00 96.19 107 LEU A O 1
ATOM 843 N N . LEU A 1 108 ? -4.594 -8.873 -7.845 1.00 96.94 108 LEU A N 1
ATOM 844 C CA . LEU A 1 108 ? -5.339 -9.998 -8.414 1.00 96.94 108 LEU A CA 1
ATOM 845 C C . LEU A 1 108 ? -6.287 -10.640 -7.388 1.00 96.94 108 LEU A C 1
ATOM 847 O O . LEU A 1 108 ? -7.455 -10.897 -7.692 1.00 96.94 108 LEU A O 1
ATOM 851 N N . LYS A 1 109 ? -5.809 -10.883 -6.161 1.00 96.69 109 LYS A N 1
ATOM 852 C CA . LYS A 1 109 ? -6.620 -11.509 -5.104 1.00 96.69 109 LYS A CA 1
ATOM 853 C C . LYS A 1 109 ? -7.838 -10.670 -4.731 1.00 96.69 109 LYS A C 1
ATOM 855 O O . LYS A 1 109 ? -8.909 -11.239 -4.539 1.00 96.69 109 LYS A O 1
ATOM 860 N N . GLN A 1 110 ? -7.714 -9.346 -4.664 1.00 96.25 110 GLN A N 1
ATOM 861 C CA . GLN A 1 110 ? -8.844 -8.471 -4.349 1.00 96.25 110 GLN A CA 1
ATOM 862 C C . GLN A 1 110 ? -9.902 -8.466 -5.454 1.00 96.25 110 GLN A C 1
ATOM 864 O O . GLN A 1 110 ? -11.097 -8.526 -5.150 1.00 96.25 110 GLN A O 1
ATOM 869 N N . TRP A 1 111 ? -9.492 -8.484 -6.727 1.00 97.06 111 TRP A N 1
ATOM 870 C CA . TRP A 1 111 ? -10.438 -8.664 -7.829 1.00 97.06 111 TRP A CA 1
ATOM 871 C C . TRP A 1 111 ? -11.200 -9.988 -7.692 1.00 97.06 111 TRP A C 1
ATOM 873 O O . TRP A 1 111 ? -12.430 -10.011 -7.777 1.00 97.06 111 TRP A O 1
ATOM 883 N N . LEU A 1 112 ? -10.504 -11.085 -7.384 1.00 96.69 112 LEU A N 1
ATOM 884 C CA . LEU A 1 112 ? -11.141 -12.383 -7.149 1.00 96.69 112 LEU A CA 1
ATOM 885 C C . LEU A 1 112 ? -12.071 -12.368 -5.923 1.00 96.69 112 LEU A C 1
ATOM 887 O O . LEU A 1 112 ? -13.192 -12.869 -6.018 1.00 96.69 112 LEU A O 1
ATOM 891 N N . LEU A 1 113 ? -11.659 -11.747 -4.812 1.00 94.00 113 LEU A N 1
ATOM 892 C CA . LEU A 1 113 ? -12.459 -11.622 -3.586 1.00 94.00 113 LEU A CA 1
ATOM 893 C C . LEU A 1 113 ? -13.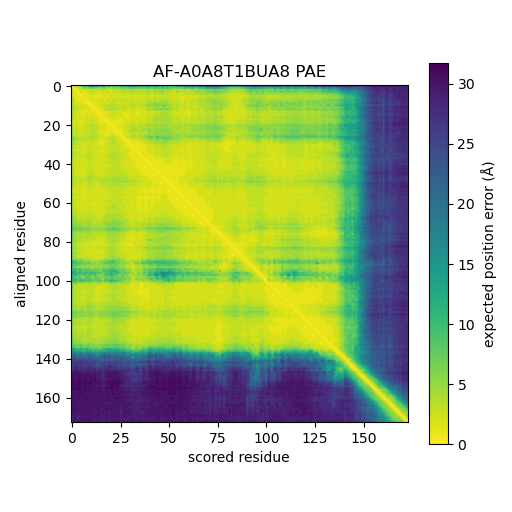783 -10.893 -3.835 1.00 94.00 113 LEU A C 1
ATOM 895 O O . LEU A 1 113 ? -14.810 -11.275 -3.279 1.00 94.00 113 LEU A O 1
ATOM 899 N N . SER A 1 114 ? -13.775 -9.881 -4.705 1.00 92.25 114 SER A N 1
ATOM 900 C CA . SER A 1 114 ? -14.981 -9.137 -5.094 1.00 92.25 114 SER A CA 1
ATOM 901 C C . SER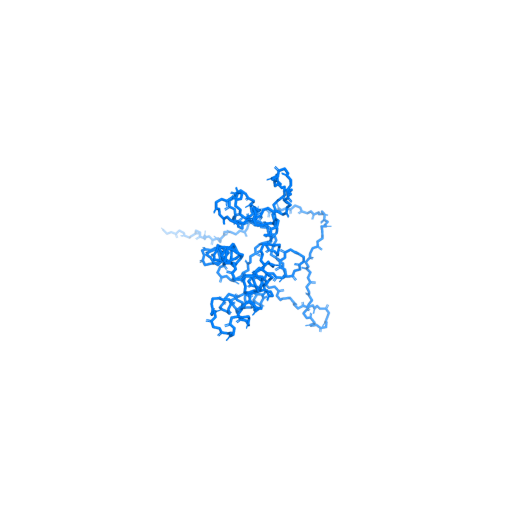 A 1 114 ? -15.975 -9.956 -5.938 1.00 92.25 114 SER A C 1
ATOM 903 O O . SER A 1 114 ? -17.021 -9.447 -6.342 1.00 92.25 114 SER A O 1
ATOM 905 N N . GLY A 1 115 ? -15.656 -11.218 -6.250 1.00 95.12 115 GLY A N 1
ATOM 906 C CA . GLY A 1 115 ? -16.400 -12.008 -7.224 1.00 95.12 115 GLY A CA 1
ATOM 907 C C . GLY A 1 115 ? -16.196 -11.498 -8.650 1.00 95.12 115 GLY A C 1
ATOM 908 O O . GLY A 1 115 ? -17.113 -11.605 -9.460 1.00 95.12 115 GLY A O 1
ATOM 909 N N . LYS A 1 116 ? -15.009 -10.940 -8.944 1.00 95.69 116 LYS A N 1
ATOM 910 C CA . LYS A 1 116 ? -14.642 -10.329 -10.232 1.00 95.69 116 LYS A CA 1
ATOM 911 C C . LYS A 1 116 ? -15.495 -9.112 -10.610 1.00 95.69 116 LYS A C 1
ATOM 913 O O . LYS A 1 116 ? -15.829 -8.939 -11.777 1.00 95.69 116 LYS A O 1
ATOM 918 N N . ARG A 1 117 ? -15.881 -8.301 -9.623 1.00 93.75 117 ARG A N 1
ATOM 919 C CA . ARG A 1 117 ? -16.752 -7.126 -9.812 1.00 93.75 117 ARG A CA 1
ATOM 920 C C . ARG A 1 117 ? -16.031 -5.798 -9.639 1.00 93.75 117 ARG A C 1
ATOM 922 O O . ARG A 1 117 ? -16.459 -4.805 -10.211 1.00 93.75 117 ARG A O 1
ATOM 929 N N . ASP A 1 118 ? -14.961 -5.774 -8.853 1.00 91.88 118 ASP A N 1
ATOM 930 C CA . ASP A 1 118 ? -14.167 -4.568 -8.645 1.00 91.88 118 ASP A CA 1
ATOM 931 C C . ASP A 1 118 ? -13.038 -4.494 -9.681 1.00 91.88 118 ASP A C 1
ATOM 933 O O . ASP A 1 118 ? -11.906 -4.937 -9.455 1.00 91.88 118 ASP A O 1
ATOM 937 N N . ASP A 1 119 ? -13.382 -3.987 -10.865 1.00 93.69 119 ASP A N 1
ATOM 938 C CA . ASP A 1 119 ? -12.481 -3.949 -12.018 1.00 93.69 119 ASP A CA 1
ATOM 939 C C . ASP A 1 119 ? -11.275 -3.022 -11.825 1.00 93.69 119 ASP A C 1
ATOM 941 O O . ASP A 1 119 ? -10.294 -3.159 -12.560 1.00 93.69 119 ASP A O 1
ATOM 945 N N . LYS A 1 120 ? -11.268 -2.146 -10.807 1.00 93.00 120 LYS A N 1
ATOM 946 C CA . LYS A 1 120 ? -10.099 -1.303 -10.507 1.00 93.00 120 LYS A CA 1
ATOM 947 C C . LYS A 1 120 ? -8.854 -2.155 -10.256 1.00 93.00 120 LYS A C 1
ATOM 949 O O . LYS A 1 120 ? -7.794 -1.906 -10.826 1.00 93.00 120 LYS A O 1
ATOM 954 N N . PHE A 1 121 ? -9.011 -3.231 -9.486 1.00 94.88 121 PHE A N 1
ATOM 955 C CA . PHE A 1 121 ? -7.919 -4.129 -9.130 1.00 94.88 121 PHE A CA 1
ATOM 956 C C . PHE A 1 121 ? -7.459 -4.983 -10.311 1.00 94.88 121 PHE A C 1
ATOM 958 O O . PHE A 1 121 ? -6.265 -5.240 -10.460 1.00 94.88 121 PHE A O 1
ATOM 965 N N . LYS A 1 122 ? -8.392 -5.381 -11.184 1.00 95.62 122 LYS A N 1
ATOM 966 C CA . LYS A 1 122 ? -8.069 -6.072 -12.435 1.00 95.62 122 LYS A CA 1
ATOM 967 C C . LYS A 1 122 ? -7.246 -5.174 -13.349 1.00 95.62 122 LYS A C 1
ATOM 969 O O . LYS A 1 122 ? -6.200 -5.601 -13.821 1.00 95.62 122 LYS A O 1
ATOM 974 N N . THR A 1 123 ? -7.700 -3.944 -13.577 1.00 94.94 123 THR A N 1
ATOM 975 C CA . THR A 1 123 ? -7.009 -2.974 -14.434 1.00 94.94 123 THR A CA 1
ATOM 976 C C . THR A 1 123 ? -5.600 -2.714 -13.922 1.00 94.94 123 THR A C 1
ATOM 978 O O . THR A 1 123 ? -4.646 -2.871 -14.672 1.00 94.94 123 THR A O 1
ATOM 981 N N . GLN A 1 124 ? -5.445 -2.432 -12.627 1.00 94.25 124 GLN A N 1
ATOM 982 C CA . GLN A 1 124 ? -4.130 -2.215 -12.020 1.00 94.25 124 GLN A CA 1
ATOM 983 C C . GLN A 1 124 ? -3.213 -3.431 -12.143 1.00 94.25 124 GLN A C 1
ATOM 985 O O . GLN A 1 124 ? -2.036 -3.279 -12.466 1.00 94.25 124 GLN A O 1
ATOM 990 N N . TYR A 1 125 ? -3.745 -4.635 -11.914 1.00 96.00 125 TYR A N 1
ATOM 991 C CA . TYR A 1 125 ? -2.981 -5.867 -12.071 1.00 96.00 125 TYR A CA 1
ATOM 992 C C . TYR A 1 125 ? -2.505 -6.055 -13.515 1.00 96.00 125 TYR A C 1
ATOM 994 O O . TYR A 1 125 ? -1.327 -6.321 -13.732 1.00 96.00 125 TYR A O 1
ATOM 1002 N N . MET A 1 126 ? -3.391 -5.877 -14.499 1.00 96.25 126 MET A N 1
ATOM 1003 C CA . MET A 1 126 ? -3.038 -6.013 -15.915 1.00 96.25 126 MET A CA 1
ATOM 1004 C C . MET A 1 126 ? -1.991 -4.977 -16.334 1.00 96.25 126 MET A C 1
ATOM 1006 O O . MET A 1 126 ? -0.972 -5.353 -16.905 1.00 96.25 126 MET A O 1
ATOM 1010 N N . THR A 1 127 ? -2.172 -3.707 -15.957 1.00 95.00 127 THR A N 1
ATOM 1011 C CA . THR A 1 127 ? -1.185 -2.649 -16.214 1.00 95.00 127 THR A CA 1
ATOM 1012 C C . THR A 1 127 ? 0.174 -2.991 -15.604 1.00 95.00 127 THR A C 1
ATOM 1014 O O . THR A 1 127 ? 1.205 -2.833 -16.256 1.00 95.00 127 THR A O 1
ATOM 1017 N N . ALA A 1 128 ? 0.198 -3.500 -14.368 1.00 94.06 128 ALA A N 1
ATOM 1018 C CA . ALA A 1 128 ? 1.436 -3.927 -13.732 1.00 94.06 128 ALA A CA 1
ATOM 1019 C C . ALA A 1 128 ? 2.078 -5.118 -14.458 1.00 94.06 128 ALA A C 1
ATOM 1021 O O . ALA A 1 128 ? 3.290 -5.119 -14.647 1.00 94.06 128 ALA A O 1
ATOM 1022 N N . VAL A 1 129 ? 1.301 -6.113 -14.899 1.00 94.25 129 VAL A N 1
ATOM 1023 C CA . VAL A 1 129 ? 1.807 -7.258 -15.679 1.00 94.25 129 VAL A CA 1
ATOM 1024 C C . VAL A 1 129 ? 2.433 -6.801 -16.997 1.00 94.25 129 VAL A C 1
ATOM 1026 O O . VAL A 1 129 ? 3.525 -7.264 -17.340 1.00 94.25 129 VAL A O 1
ATOM 1029 N N . ASP A 1 130 ? 1.804 -5.861 -17.697 1.00 93.75 130 ASP A N 1
ATOM 1030 C CA . ASP A 1 130 ? 2.348 -5.284 -18.928 1.00 93.75 130 ASP A CA 1
ATOM 1031 C C . ASP A 1 130 ? 3.656 -4.532 -18.646 1.00 93.75 130 ASP A C 1
ATOM 1033 O O . ASP A 1 130 ? 4.673 -4.773 -19.301 1.00 93.75 130 ASP A O 1
ATOM 1037 N N . GLY A 1 131 ? 3.681 -3.700 -17.600 1.00 92.00 131 GLY A N 1
ATOM 1038 C CA . GLY A 1 131 ? 4.887 -2.994 -17.166 1.00 92.00 131 GLY A CA 1
ATOM 1039 C C . GLY A 1 131 ? 6.023 -3.933 -16.755 1.00 92.00 131 GLY A C 1
ATOM 1040 O O . GLY A 1 131 ? 7.180 -3.704 -17.109 1.00 92.00 131 GLY A O 1
ATOM 1041 N N . ILE A 1 132 ? 5.712 -5.019 -16.042 1.00 90.06 132 ILE A N 1
ATOM 1042 C CA . ILE A 1 132 ? 6.670 -6.067 -15.668 1.00 90.06 132 ILE A CA 1
ATOM 1043 C C . ILE A 1 132 ? 7.261 -6.703 -16.924 1.00 90.06 132 ILE A C 1
ATOM 1045 O O . ILE A 1 132 ? 8.480 -6.869 -17.015 1.00 90.06 132 ILE A O 1
ATOM 1049 N N . THR A 1 133 ? 6.399 -7.050 -17.877 1.00 87.50 133 THR A N 1
ATOM 1050 C CA . THR A 1 133 ? 6.780 -7.722 -19.120 1.00 87.50 133 THR A CA 1
ATOM 1051 C C . THR A 1 133 ? 7.704 -6.843 -19.957 1.00 87.50 133 THR A C 1
ATOM 1053 O O . THR A 1 133 ? 8.728 -7.320 -20.442 1.00 87.50 133 THR A O 1
ATOM 1056 N N . ASP A 1 134 ? 7.389 -5.553 -20.060 1.00 87.25 134 ASP A N 1
ATOM 1057 C CA . ASP A 1 134 ? 8.155 -4.582 -20.841 1.00 87.25 134 ASP A CA 1
ATOM 1058 C C . ASP A 1 134 ? 9.477 -4.171 -20.168 1.00 87.25 134 ASP A C 1
ATOM 1060 O O . ASP A 1 134 ? 10.507 -4.041 -20.830 1.00 87.25 134 ASP A O 1
ATOM 1064 N N . LYS A 1 135 ? 9.481 -3.965 -18.843 1.00 84.75 135 LYS A N 1
ATOM 1065 C CA . LYS A 1 135 ? 10.615 -3.328 -18.145 1.00 84.75 135 LYS A CA 1
ATOM 1066 C C . LYS A 1 135 ? 11.500 -4.273 -17.343 1.00 84.75 135 LYS A C 1
ATOM 1068 O O . LYS A 1 135 ? 12.653 -3.928 -17.089 1.00 84.75 135 LYS A O 1
ATOM 1073 N N . LEU A 1 136 ? 10.985 -5.416 -16.887 1.00 81.69 136 LEU A N 1
ATOM 1074 C CA . LEU A 1 136 ? 11.675 -6.263 -15.902 1.00 81.69 136 LEU A CA 1
ATOM 1075 C C . LEU A 1 136 ? 12.080 -7.643 -16.439 1.00 81.69 136 LEU A C 1
ATOM 1077 O O . LEU A 1 136 ? 12.782 -8.379 -15.737 1.00 81.69 136 LEU A O 1
ATOM 1081 N N . LEU A 1 137 ? 11.683 -8.004 -17.663 1.00 80.88 137 LEU A N 1
ATOM 1082 C CA . LEU A 1 137 ? 12.107 -9.249 -18.302 1.00 80.88 137 LEU A CA 1
ATOM 1083 C C . LEU A 1 137 ? 13.456 -9.082 -19.015 1.00 80.88 137 LEU A C 1
ATOM 1085 O O . LEU A 1 137 ? 13.593 -8.324 -19.969 1.00 80.88 137 LEU A O 1
ATOM 1089 N N . GLY A 1 138 ? 14.455 -9.855 -18.584 1.00 64.81 138 GLY A N 1
ATOM 1090 C CA . GLY A 1 138 ? 15.753 -9.983 -19.252 1.00 64.81 138 GLY A CA 1
ATOM 1091 C C . GLY A 1 138 ? 15.999 -11.417 -19.725 1.00 64.81 138 GLY A C 1
ATOM 1092 O O . GLY A 1 138 ? 15.610 -12.372 -19.052 1.00 64.81 138 GLY A O 1
ATOM 1093 N N . LYS A 1 139 ? 16.660 -11.596 -20.875 1.00 66.88 139 LYS A N 1
ATOM 1094 C CA . LYS A 1 139 ? 17.090 -12.918 -21.376 1.00 66.88 139 LYS A CA 1
ATOM 1095 C C . LYS A 1 139 ? 18.496 -13.243 -20.865 1.00 66.88 139 LYS A C 1
ATOM 1097 O O . LYS A 1 139 ? 19.405 -12.435 -21.037 1.00 66.88 139 LYS A O 1
ATOM 1102 N N . SER A 1 140 ? 18.705 -14.428 -20.287 1.00 61.78 140 SER A N 1
ATOM 1103 C CA . SER A 1 140 ? 20.053 -14.894 -19.924 1.00 61.78 140 SER A CA 1
ATOM 1104 C C . SER A 1 140 ? 20.778 -15.545 -21.103 1.00 61.78 140 SER A C 1
ATOM 1106 O O . SER A 1 140 ? 20.159 -16.190 -21.950 1.00 61.78 140 SER A O 1
ATOM 1108 N N . LYS A 1 141 ? 22.108 -15.412 -21.145 1.00 62.00 141 LYS A N 1
ATOM 1109 C CA . LYS A 1 141 ? 22.984 -16.183 -22.042 1.00 62.00 141 LYS A CA 1
ATOM 1110 C C . LYS A 1 141 ? 23.654 -17.322 -21.253 1.00 62.00 141 LYS A C 1
ATOM 1112 O O . LYS A 1 141 ? 23.947 -17.109 -20.076 1.00 62.00 141 LYS A O 1
ATOM 1117 N N . PRO A 1 142 ? 23.908 -18.505 -21.851 1.00 68.88 142 PRO A N 1
ATOM 1118 C CA . PRO A 1 142 ? 23.636 -18.895 -23.242 1.00 68.88 142 PRO A CA 1
ATOM 1119 C C . PRO A 1 142 ? 22.239 -19.506 -23.481 1.00 68.88 142 PRO A C 1
ATOM 1121 O O . PRO A 1 142 ? 21.806 -19.589 -24.623 1.00 68.88 142 PRO A O 1
ATOM 1124 N N . ASN A 1 143 ? 21.505 -19.886 -22.430 1.00 63.47 143 ASN A N 1
ATOM 1125 C CA . ASN A 1 143 ? 20.340 -20.778 -22.559 1.00 63.47 143 ASN A CA 1
ATOM 1126 C C . ASN A 1 143 ? 18.986 -20.073 -22.776 1.00 63.47 143 ASN A C 1
ATOM 1128 O O . ASN A 1 143 ? 17.949 -20.724 -22.700 1.00 63.47 143 ASN A O 1
ATOM 1132 N N . GLY A 1 144 ? 18.951 -18.750 -22.974 1.00 57.16 144 GLY A N 1
ATOM 1133 C CA . GLY A 1 144 ? 17.717 -18.006 -23.276 1.00 57.16 144 GLY A CA 1
ATOM 1134 C C . GLY A 1 144 ? 16.671 -17.969 -22.153 1.00 57.16 144 GLY A C 1
ATOM 1135 O O . GLY A 1 144 ? 15.617 -17.362 -22.327 1.00 57.16 144 GLY A O 1
ATOM 1136 N N . ILE A 1 145 ? 16.955 -18.573 -20.995 1.00 56.12 145 ILE A N 1
ATOM 1137 C CA . ILE A 1 145 ? 16.068 -18.571 -19.828 1.00 56.12 145 ILE A CA 1
ATOM 1138 C C . ILE A 1 145 ? 15.906 -17.123 -19.366 1.00 56.12 145 ILE A C 1
ATOM 1140 O O . ILE A 1 145 ? 16.904 -16.414 -19.202 1.00 56.12 145 ILE A O 1
ATOM 1144 N N . GLN A 1 146 ? 14.676 -16.673 -19.137 1.00 57.00 146 GLN A N 1
ATOM 1145 C CA . GLN A 1 146 ? 14.439 -15.389 -18.484 1.00 57.00 146 GLN A CA 1
ATOM 1146 C C . GLN A 1 146 ? 15.004 -15.460 -17.056 1.00 57.00 146 GLN A C 1
ATOM 1148 O O . GLN A 1 146 ? 14.449 -16.150 -16.204 1.00 57.00 146 GLN A O 1
ATOM 1153 N N . LYS A 1 147 ? 16.149 -14.8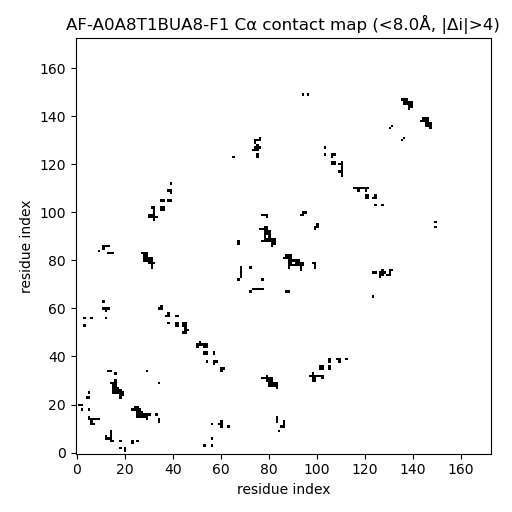16 -16.794 1.00 49.06 147 LYS A N 1
ATOM 1154 C CA . LYS A 1 147 ? 16.756 -14.761 -15.452 1.00 49.06 147 LYS A CA 1
ATOM 1155 C C . LYS A 1 147 ? 16.816 -13.317 -14.973 1.00 49.06 147 LYS A C 1
ATOM 1157 O O . LYS A 1 147 ? 17.248 -12.430 -15.703 1.00 49.06 147 LYS A O 1
ATOM 1162 N N . ARG A 1 148 ? 16.393 -13.112 -13.726 1.00 58.19 148 ARG A N 1
ATOM 1163 C CA . ARG A 1 148 ? 16.391 -11.829 -13.014 1.00 58.19 148 ARG A CA 1
ATOM 1164 C C . ARG A 1 148 ? 17.724 -11.624 -12.289 1.00 58.19 148 ARG A C 1
ATOM 1166 O O . ARG A 1 148 ? 18.273 -12.579 -11.751 1.00 58.19 148 ARG A O 1
ATOM 1173 N N . HIS A 1 149 ? 18.160 -10.374 -12.166 1.00 37.75 149 HIS A N 1
ATOM 1174 C CA . HIS A 1 149 ? 18.999 -9.931 -11.052 1.00 37.75 149 HIS A CA 1
ATOM 1175 C C . HIS A 1 149 ? 18.295 -8.765 -10.356 1.00 37.75 149 HIS A C 1
ATOM 1177 O O . HIS A 1 149 ? 18.043 -7.731 -10.968 1.00 37.75 149 HIS A O 1
ATOM 1183 N N . ALA A 1 150 ? 17.970 -8.941 -9.076 1.00 55.75 150 ALA A N 1
ATOM 1184 C CA . ALA A 1 150 ? 17.524 -7.878 -8.188 1.00 55.75 150 ALA A CA 1
ATOM 1185 C C . ALA A 1 150 ? 18.345 -7.955 -6.890 1.00 55.75 150 ALA A C 1
ATOM 1187 O O . ALA A 1 150 ? 18.023 -8.733 -5.999 1.00 55.75 150 ALA A O 1
ATOM 1188 N N . GLY A 1 151 ? 19.399 -7.134 -6.806 1.00 38.16 151 GLY A N 1
ATOM 1189 C CA . GLY A 1 151 ? 20.070 -6.756 -5.554 1.00 38.16 151 GLY A CA 1
ATOM 1190 C C . GLY A 1 151 ? 21.528 -7.208 -5.382 1.00 38.16 151 GLY A C 1
ATOM 1191 O O . GLY A 1 151 ? 21.823 -8.393 -5.484 1.00 38.16 151 GLY A O 1
ATOM 1192 N N . GLY A 1 152 ? 22.402 -6.254 -5.023 1.00 33.72 152 GLY A N 1
ATOM 1193 C CA . GLY A 1 152 ? 23.665 -6.505 -4.307 1.00 33.72 152 GLY A CA 1
ATOM 1194 C C . GLY A 1 152 ? 24.903 -5.779 -4.850 1.00 33.72 152 GLY A C 1
ATOM 1195 O O . GLY A 1 152 ? 25.366 -6.075 -5.937 1.00 33.72 152 GLY A O 1
ATOM 1196 N N . THR A 1 153 ? 25.433 -4.842 -4.068 1.00 42.00 153 THR A N 1
ATOM 1197 C CA . THR A 1 153 ? 26.534 -3.883 -4.299 1.00 42.00 153 THR A CA 1
ATOM 1198 C C . THR A 1 153 ? 27.940 -4.459 -4.539 1.00 42.00 153 THR A C 1
ATOM 1200 O O . THR A 1 153 ? 28.366 -5.370 -3.833 1.00 42.00 153 THR A O 1
ATOM 1203 N N . SER A 1 154 ? 28.735 -3.787 -5.384 1.00 31.00 154 SER A N 1
ATOM 1204 C CA . SER A 1 154 ? 30.179 -3.576 -5.169 1.00 31.00 154 SER A CA 1
ATOM 1205 C C . SER A 1 154 ? 30.696 -2.374 -5.965 1.00 31.00 154 SER A C 1
ATOM 1207 O O . SER A 1 154 ? 30.352 -2.178 -7.126 1.00 31.00 154 SER A O 1
ATOM 1209 N N . HIS A 1 155 ? 31.485 -1.546 -5.283 1.00 36.56 155 HIS A N 1
ATOM 1210 C CA . HIS A 1 155 ? 32.162 -0.357 -5.788 1.00 36.56 155 HIS A CA 1
ATOM 1211 C C . HIS A 1 155 ? 33.071 -0.656 -6.987 1.00 36.56 155 HIS A C 1
ATOM 1213 O O . HIS A 1 155 ? 33.824 -1.623 -6.949 1.00 36.56 155 HIS A O 1
ATOM 1219 N N . THR A 1 156 ? 33.054 0.219 -7.999 1.00 33.03 156 THR A N 1
ATOM 1220 C CA . THR A 1 156 ? 34.215 0.833 -8.689 1.00 33.03 156 THR A CA 1
ATOM 1221 C C . THR A 1 156 ? 33.750 1.497 -9.992 1.00 33.03 156 THR A C 1
ATOM 1223 O O . THR A 1 156 ? 32.952 0.930 -10.727 1.00 33.03 156 THR A O 1
ATOM 1226 N N . GLY A 1 157 ? 34.271 2.691 -10.294 1.00 29.45 157 GLY A N 1
ATOM 1227 C CA . GLY A 1 157 ? 34.243 3.249 -11.653 1.00 29.45 157 GLY A CA 1
ATOM 1228 C C . GLY A 1 157 ? 33.496 4.574 -11.814 1.00 29.45 157 GLY A C 1
ATOM 1229 O O . GLY A 1 157 ? 32.274 4.614 -11.855 1.00 29.45 157 GLY A O 1
ATOM 1230 N N . LYS A 1 158 ? 34.277 5.652 -11.928 1.00 31.62 158 LYS A N 1
ATOM 1231 C CA . LYS A 1 158 ? 33.929 7.022 -12.340 1.00 31.62 158 LYS A CA 1
ATOM 1232 C C . LYS A 1 158 ? 32.727 7.126 -13.297 1.00 31.62 158 LYS A C 1
ATOM 1234 O O . LYS A 1 158 ? 32.772 6.594 -14.401 1.00 31.62 158 LYS A O 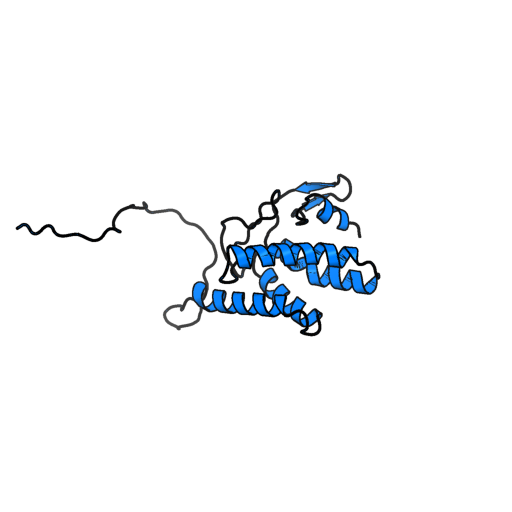1
ATOM 1239 N N . ALA A 1 159 ? 31.734 7.938 -12.932 1.00 30.88 159 ALA A N 1
ATOM 1240 C CA . ALA A 1 159 ? 30.786 8.499 -13.888 1.00 30.88 159 ALA A CA 1
ATOM 1241 C C . ALA A 1 159 ? 31.471 9.653 -14.639 1.00 30.88 159 ALA A C 1
ATOM 1243 O O . ALA A 1 159 ? 31.687 10.726 -14.077 1.00 30.88 159 ALA A O 1
ATOM 1244 N N . ALA A 1 160 ? 31.847 9.414 -15.894 1.00 33.91 160 ALA A N 1
ATOM 1245 C CA . ALA A 1 160 ? 32.102 10.483 -16.846 1.00 33.91 160 ALA A CA 1
ATOM 1246 C C . ALA A 1 160 ? 30.738 10.992 -17.334 1.00 33.91 160 ALA A C 1
ATOM 1248 O O . ALA A 1 160 ? 30.008 10.275 -18.013 1.00 33.91 160 ALA A O 1
ATOM 1249 N N . TYR A 1 161 ? 30.379 12.206 -16.925 1.00 34.41 161 TYR A N 1
ATOM 1250 C CA . TYR A 1 161 ? 29.343 12.992 -17.585 1.00 34.41 161 TYR A CA 1
ATOM 1251 C C . TYR A 1 161 ? 29.966 13.601 -18.844 1.00 34.41 161 TYR A C 1
ATOM 1253 O O . TYR A 1 161 ? 30.874 14.423 -18.745 1.00 34.41 161 TYR A O 1
ATOM 1261 N N . GLY A 1 162 ? 29.497 13.180 -20.011 1.00 36.09 162 GLY A N 1
ATOM 1262 C CA . GLY A 1 162 ? 29.896 13.715 -21.308 1.00 36.09 162 GLY A CA 1
ATOM 1263 C C . GLY A 1 162 ? 29.241 12.896 -22.412 1.00 36.09 162 GLY A C 1
ATOM 1264 O O . GLY A 1 162 ? 29.209 11.677 -22.313 1.00 36.09 162 GLY A O 1
ATOM 1265 N N . ASP A 1 163 ? 28.722 13.581 -23.427 1.00 37.84 163 ASP A N 1
ATOM 1266 C CA . ASP A 1 163 ? 28.240 13.034 -24.704 1.00 37.84 163 ASP A CA 1
ATOM 1267 C C . ASP A 1 163 ? 26.759 12.652 -24.796 1.00 37.84 163 ASP A C 1
ATOM 1269 O O . ASP A 1 163 ? 26.399 11.513 -25.071 1.00 37.84 163 ASP A O 1
ATOM 1273 N N . LEU A 1 164 ? 25.890 13.664 -24.703 1.00 34.72 164 LEU A N 1
ATOM 1274 C CA . LEU A 1 164 ? 24.643 13.705 -25.476 1.00 34.72 164 LEU A CA 1
ATOM 1275 C C . LEU A 1 164 ? 24.327 15.151 -25.887 1.00 34.72 164 LEU A C 1
ATOM 1277 O O . LEU A 1 164 ? 23.430 15.770 -25.326 1.00 34.72 164 LEU A O 1
ATOM 1281 N N . LEU A 1 165 ? 25.045 15.687 -26.879 1.00 40.44 165 LEU A N 1
ATOM 1282 C CA . LEU A 1 165 ? 24.523 16.734 -27.768 1.00 40.44 165 LEU A CA 1
ATOM 1283 C C . LEU A 1 165 ? 25.059 16.510 -29.196 1.00 40.44 165 LEU A C 1
ATOM 1285 O O . LEU A 1 165 ? 26.260 16.293 -29.362 1.00 40.44 165 LEU A O 1
ATOM 1289 N N . PRO A 1 166 ? 24.199 16.528 -30.230 1.00 41.78 166 PRO A N 1
ATOM 1290 C CA . PRO A 1 166 ? 24.618 16.325 -31.611 1.00 41.78 166 PRO A CA 1
ATOM 1291 C C . PRO A 1 166 ? 25.324 17.561 -32.192 1.00 41.78 166 PRO A C 1
ATOM 1293 O O . PRO A 1 166 ? 24.898 18.697 -31.991 1.00 41.78 166 PRO A O 1
ATOM 1296 N N . ASN A 1 167 ? 26.386 17.302 -32.961 1.00 37.38 167 ASN A N 1
ATOM 1297 C CA . ASN A 1 167 ? 27.110 18.265 -33.793 1.00 37.38 167 ASN A CA 1
ATOM 1298 C C . ASN A 1 167 ? 26.159 19.020 -34.737 1.00 37.38 167 ASN A C 1
ATOM 1300 O O . ASN A 1 167 ? 25.620 18.424 -35.670 1.00 37.38 167 ASN A O 1
ATOM 1304 N N . VAL A 1 168 ? 26.037 20.338 -34.564 1.00 46.50 168 VAL A N 1
ATOM 1305 C CA . VAL A 1 168 ? 25.562 21.232 -35.628 1.00 46.50 168 VAL A CA 1
ATOM 1306 C C . VAL A 1 168 ? 26.791 21.835 -36.291 1.00 46.50 168 VAL A C 1
ATOM 1308 O O . VAL A 1 168 ? 27.542 22.604 -35.696 1.00 46.50 168 VAL A O 1
ATOM 1311 N N . ARG A 1 169 ? 27.014 21.393 -37.525 1.00 39.12 169 ARG A N 1
ATOM 1312 C CA . ARG A 1 169 ? 28.091 21.807 -38.414 1.00 39.12 169 ARG A CA 1
ATOM 1313 C C . ARG A 1 169 ? 27.766 23.204 -38.946 1.00 39.12 169 ARG A C 1
ATOM 1315 O O . ARG A 1 169 ? 26.691 23.422 -39.495 1.00 39.12 169 ARG A O 1
ATOM 1322 N N . SER A 1 170 ? 28.688 24.132 -38.742 1.00 40.16 170 SER A N 1
ATOM 1323 C CA . SER A 1 170 ? 28.730 25.440 -39.385 1.00 40.16 170 SER A CA 1
ATOM 1324 C C . SER A 1 170 ? 29.155 25.279 -40.843 1.00 40.16 170 SER A C 1
ATOM 1326 O O . SER A 1 170 ? 30.279 24.842 -41.072 1.00 40.16 170 SER A O 1
ATOM 1328 N N . ASP A 1 171 ? 28.312 25.683 -41.790 1.00 47.56 171 ASP A N 1
ATOM 1329 C CA . ASP A 1 171 ? 28.737 26.037 -43.145 1.00 47.56 171 ASP A CA 1
ATOM 1330 C C . ASP A 1 171 ? 28.227 27.452 -43.438 1.00 47.56 171 ASP A C 1
ATOM 1332 O O . ASP A 1 171 ? 27.063 27.774 -43.192 1.00 47.56 171 ASP A O 1
ATOM 1336 N N . GLY A 1 172 ? 29.152 28.312 -43.862 1.00 44.91 172 GLY A N 1
ATOM 1337 C CA . GLY A 1 172 ? 28.917 29.719 -44.150 1.00 44.91 172 GLY A CA 1
ATOM 1338 C C . GLY A 1 172 ? 28.380 29.978 -45.557 1.00 44.91 172 GLY A C 1
ATOM 1339 O O . GLY A 1 172 ? 28.532 29.160 -46.466 1.00 44.91 172 GLY A O 1
ATOM 1340 N N . GLY A 1 173 ? 27.806 31.170 -45.698 1.00 37.00 173 GLY A N 1
ATOM 1341 C CA . GLY A 1 173 ? 27.431 31.865 -46.924 1.00 37.00 173 GLY A CA 1
ATOM 1342 C C . GLY A 1 173 ? 27.153 33.316 -46.573 1.00 37.00 173 GLY A C 1
ATOM 1343 O O . GLY A 1 173 ? 26.317 33.521 -45.666 1.00 37.00 173 GLY A O 1
#